Protein AF-A0AAW5ZVD1-F1 (afdb_monomer_lite)

Secondary structure (DSSP, 8-state):
-GGGSTT--TT----PPPPHHHHHT--TTSHHHHHHHHHHHHHHHHHHHHHHHHHIIIIIS--SS--SSSHHHHHHHHHHHHHHHHHHHHTTTTT---

Foldseek 3Di:
DLCVDPPRDPPDDDDDADDPVVLVPQDCVDPVSVVNNVVNVVVVVVVCVVVQLVCCCCPVVVPVDQDDDDDVVSVVVVVVSSVVSVCVVCCVVVVNDD

Structure (mmCIF, N/CA/C/O backbone):
data_AF-A0AAW5ZVD1-F1
#
_entry.id   AF-A0AAW5ZVD1-F1
#
loop_
_atom_site.group_PDB
_atom_site.id
_atom_site.type_symbol
_atom_site.label_atom_id
_atom_site.label_alt_id
_atom_site.label_comp_id
_atom_site.label_asym_id
_atom_site.label_entity_id
_atom_site.label_seq_id
_atom_site.pdbx_PDB_ins_code
_atom_site.Cartn_x
_atom_site.Cartn_y
_atom_site.Cartn_z
_atom_site.occupancy
_atom_site.B_iso_or_equiv
_atom_site.auth_seq_id
_atom_site.auth_comp_id
_atom_site.auth_asym_id
_atom_site.auth_atom_id
_atom_site.pdbx_PDB_model_num
ATOM 1 N N . GLY A 1 1 ? -20.297 0.278 -2.748 1.00 71.56 1 GLY A N 1
ATOM 2 C CA . GLY A 1 1 ? -19.014 0.851 -3.190 1.00 71.56 1 GLY A CA 1
ATOM 3 C C . GLY A 1 1 ? -18.376 -0.107 -4.163 1.00 71.56 1 GLY A C 1
ATOM 4 O O . GLY A 1 1 ? -18.749 -0.086 -5.322 1.00 71.56 1 GLY A O 1
ATOM 5 N N . ALA A 1 2 ? -17.519 -1.009 -3.682 1.00 78.44 2 ALA A N 1
ATOM 6 C CA . ALA A 1 2 ? -16.946 -2.083 -4.501 1.00 78.44 2 ALA A CA 1
ATOM 7 C C . ALA A 1 2 ? -18.014 -3.024 -5.097 1.00 78.44 2 ALA A C 1
ATOM 9 O O . ALA A 1 2 ? -17.990 -3.283 -6.289 1.00 78.44 2 ALA A O 1
ATOM 10 N N . HIS A 1 3 ? -19.031 -3.397 -4.314 1.00 80.69 3 HIS A N 1
ATOM 11 C CA . HIS A 1 3 ? -20.175 -4.204 -4.772 1.00 80.69 3 HIS A CA 1
ATOM 12 C C . HIS A 1 3 ? -21.072 -3.540 -5.839 1.00 80.69 3 HIS A C 1
ATOM 14 O O . HIS A 1 3 ? -21.982 -4.183 -6.334 1.00 80.69 3 HIS A O 1
ATOM 20 N N . LYS A 1 4 ? -20.889 -2.244 -6.146 1.00 87.19 4 LYS A N 1
ATOM 21 C CA . LYS A 1 4 ? -21.697 -1.529 -7.157 1.00 87.19 4 LYS A CA 1
ATOM 22 C C . LYS A 1 4 ? -21.035 -1.518 -8.538 1.00 87.19 4 LYS A C 1
ATOM 24 O O . LYS A 1 4 ? -21.557 -0.890 -9.451 1.00 87.19 4 LYS A O 1
ATOM 29 N N . ARG A 1 5 ? -19.837 -2.092 -8.661 1.00 87.50 5 ARG A N 1
ATOM 30 C CA . ARG A 1 5 ? -19.088 -2.080 -9.916 1.00 87.50 5 ARG A CA 1
ATOM 31 C C . ARG A 1 5 ? -19.679 -3.098 -10.897 1.00 87.50 5 ARG A C 1
ATOM 33 O O . ARG A 1 5 ? -20.179 -4.123 -10.440 1.00 87.50 5 ARG A O 1
ATOM 40 N N . PRO A 1 6 ? -19.606 -2.842 -12.214 1.00 90.00 6 PRO A N 1
ATOM 41 C CA . PRO A 1 6 ? -20.157 -3.752 -13.222 1.00 90.00 6 PRO A CA 1
ATOM 42 C C . PRO A 1 6 ? -19.471 -5.129 -13.235 1.00 90.00 6 PRO A C 1
ATOM 44 O O . PRO A 1 6 ? -20.086 -6.114 -13.615 1.00 90.00 6 PRO A O 1
ATOM 47 N N . ASP A 1 7 ? -18.221 -5.210 -12.779 1.00 89.94 7 ASP A N 1
ATOM 48 C CA . ASP A 1 7 ? -17.411 -6.426 -12.656 1.00 89.94 7 ASP A CA 1
ATOM 49 C C . ASP A 1 7 ? -17.445 -7.043 -11.242 1.00 89.94 7 ASP A C 1
ATOM 51 O O . ASP A 1 7 ? -16.659 -7.938 -10.921 1.00 89.94 7 ASP A O 1
ATOM 55 N N . ALA A 1 8 ? -18.322 -6.556 -10.358 1.00 87.88 8 ALA A N 1
ATOM 56 C CA . ALA A 1 8 ? -18.377 -7.028 -8.983 1.00 87.88 8 ALA A CA 1
ATOM 57 C C . ALA A 1 8 ? -18.927 -8.458 -8.905 1.00 87.88 8 ALA A C 1
ATOM 59 O O . ALA A 1 8 ? -20.095 -8.725 -9.178 1.00 87.88 8 ALA A O 1
ATOM 60 N N . ARG A 1 9 ? -18.075 -9.372 -8.449 1.00 88.88 9 ARG A N 1
ATOM 61 C CA . ARG A 1 9 ? -18.441 -10.749 -8.127 1.00 88.88 9 ARG A CA 1
ATOM 62 C C . ARG A 1 9 ? -19.341 -10.818 -6.892 1.00 88.88 9 ARG A C 1
ATOM 64 O O . ARG A 1 9 ? -18.997 -10.262 -5.848 1.00 88.88 9 ARG A O 1
ATOM 71 N N . ALA A 1 10 ? -20.467 -11.522 -7.013 1.00 85.06 10 ALA A N 1
ATOM 72 C CA . ALA A 1 10 ? -21.460 -11.667 -5.945 1.00 85.06 10 ALA A CA 1
ATOM 73 C C . ALA A 1 10 ? -20.962 -12.519 -4.764 1.00 85.06 10 ALA A C 1
ATOM 75 O O . ALA A 1 10 ? -21.411 -12.330 -3.638 1.00 85.06 10 ALA A O 1
ATOM 76 N N . ASP A 1 11 ? -20.004 -13.416 -5.000 1.00 91.75 11 ASP A N 1
ATOM 77 C CA . ASP A 1 11 ? -19.410 -14.285 -3.981 1.00 91.75 11 ASP A CA 1
ATOM 78 C C . ASP A 1 11 ? -18.351 -13.581 -3.108 1.00 91.75 11 ASP A C 1
ATOM 80 O O . ASP A 1 11 ? -17.904 -14.124 -2.096 1.00 91.75 11 ASP A O 1
ATOM 84 N N . VAL A 1 12 ? -17.956 -12.350 -3.455 1.00 90.38 12 VAL A N 1
ATOM 85 C CA . VAL A 1 12 ? -16.878 -11.626 -2.769 1.00 90.38 12 VAL A CA 1
ATOM 86 C C . VAL A 1 12 ? -17.424 -10.673 -1.706 1.00 90.38 12 VAL A C 1
ATOM 88 O O . VAL A 1 12 ? -18.085 -9.674 -2.002 1.00 90.38 12 VAL A O 1
ATOM 91 N N . HIS A 1 13 ? -17.048 -10.922 -0.450 1.00 89.12 13 HIS A N 1
ATOM 92 C CA . HIS A 1 13 ? -17.357 -10.042 0.677 1.00 89.12 13 HIS A CA 1
ATOM 93 C C . HIS A 1 13 ? -16.297 -8.945 0.832 1.00 89.12 13 HIS A C 1
ATOM 95 O O . HIS A 1 13 ? -15.146 -9.185 1.198 1.00 89.12 13 HIS A O 1
ATOM 101 N N . TRP A 1 14 ? -16.693 -7.700 0.564 1.00 88.50 14 TRP A N 1
ATOM 102 C CA . TRP A 1 14 ? -15.798 -6.546 0.647 1.00 88.50 14 TRP A CA 1
ATOM 103 C C . TRP A 1 14 ? -15.754 -5.961 2.059 1.00 88.50 14 TRP A C 1
ATOM 105 O O . TRP A 1 14 ? -16.706 -5.323 2.511 1.00 88.50 14 TRP A O 1
ATOM 115 N N . HIS A 1 15 ? -14.608 -6.080 2.728 1.00 90.06 15 HIS A N 1
ATOM 116 C CA . HIS A 1 15 ? -14.373 -5.429 4.014 1.00 90.06 15 HIS A CA 1
ATOM 117 C C . HIS A 1 15 ? -13.835 -4.009 3.819 1.00 90.06 15 HIS A C 1
ATOM 119 O O . HIS A 1 15 ? -12.688 -3.804 3.425 1.00 90.06 15 HIS A O 1
ATOM 125 N N . VAL A 1 16 ? -14.662 -3.010 4.126 1.00 88.31 16 VAL A N 1
ATOM 126 C CA . VAL A 1 16 ? -14.272 -1.593 4.097 1.00 88.31 16 VAL A CA 1
ATOM 127 C C . VAL A 1 16 ? -13.983 -1.121 5.522 1.00 88.31 16 VAL A C 1
ATOM 129 O O . VAL A 1 16 ? -14.661 -1.530 6.469 1.00 88.31 16 VAL A O 1
ATOM 132 N N . ALA A 1 17 ? -12.947 -0.296 5.679 1.00 91.81 17 ALA A N 1
ATOM 133 C CA . ALA A 1 17 ? -12.596 0.289 6.968 1.00 91.81 17 ALA A CA 1
ATOM 134 C C . ALA A 1 17 ? -13.640 1.327 7.408 1.00 91.81 17 ALA A C 1
ATOM 136 O O . ALA A 1 17 ? -14.215 2.053 6.589 1.00 91.81 17 ALA A O 1
ATOM 137 N N . MET A 1 18 ? -13.867 1.412 8.712 1.00 94.12 18 MET A N 1
ATOM 138 C CA . MET A 1 18 ? -14.770 2.375 9.323 1.00 94.12 18 MET A CA 1
ATOM 139 C C . MET A 1 18 ? -14.258 3.812 9.123 1.00 94.12 18 MET A C 1
ATOM 141 O O . MET A 1 18 ? -13.057 4.085 9.150 1.00 94.12 18 MET A O 1
ATOM 145 N N . LYS A 1 19 ? -15.182 4.769 8.948 1.00 92.94 19 LYS A N 1
ATOM 146 C CA . LYS A 1 19 ? -14.836 6.198 8.888 1.00 92.94 19 LYS A CA 1
ATOM 147 C C . LYS A 1 19 ? -14.150 6.642 10.194 1.00 92.94 19 LYS A C 1
ATOM 149 O O . LYS A 1 19 ? -14.672 6.321 11.263 1.00 92.94 19 LYS A O 1
ATOM 154 N N . PRO A 1 20 ? -13.086 7.469 10.141 1.00 91.88 20 PRO A N 1
ATOM 155 C CA . PRO A 1 20 ? -12.360 7.904 11.337 1.00 91.88 20 PRO A CA 1
ATOM 156 C C . PRO A 1 20 ? -13.244 8.563 12.402 1.00 91.88 20 PRO A C 1
ATOM 158 O O . PRO A 1 20 ? -13.068 8.290 13.582 1.00 91.88 20 PRO A O 1
ATOM 161 N N . GLY A 1 21 ? -14.226 9.378 11.997 1.00 94.44 21 GLY A N 1
ATOM 162 C CA . GLY A 1 21 ? -15.154 10.021 12.935 1.00 94.44 21 GLY A CA 1
ATOM 163 C C . GLY A 1 21 ? -16.022 9.028 13.714 1.00 94.44 21 GLY A C 1
ATOM 164 O O . GLY A 1 21 ? -16.210 9.200 14.909 1.00 94.44 21 GLY A O 1
ATOM 165 N N . LYS A 1 22 ? -16.480 7.946 13.066 1.00 93.12 22 LYS A N 1
ATOM 166 C CA . LYS A 1 22 ? -17.244 6.882 13.739 1.00 93.12 22 LYS A CA 1
ATOM 167 C C . LYS A 1 22 ? -16.359 6.055 14.664 1.00 93.12 22 LYS A C 1
ATOM 169 O O . LYS A 1 22 ? -16.775 5.724 15.761 1.00 93.12 22 LYS A O 1
ATOM 174 N N . ARG A 1 23 ? -15.123 5.786 14.239 1.00 92.94 23 ARG A N 1
ATOM 175 C CA . ARG A 1 23 ? -14.145 5.058 15.049 1.00 92.94 23 ARG A CA 1
ATOM 176 C C . ARG A 1 23 ? -13.763 5.820 16.322 1.00 92.94 23 ARG A C 1
ATOM 178 O O . ARG A 1 23 ? -13.624 5.206 17.366 1.00 92.94 23 ARG A O 1
ATOM 185 N N . ARG A 1 24 ? -13.617 7.149 16.246 1.00 92.69 24 ARG A N 1
ATOM 186 C CA . ARG A 1 24 ? -13.330 8.002 17.417 1.00 92.69 24 ARG A CA 1
ATOM 187 C C . ARG A 1 24 ? -14.453 8.019 18.454 1.00 92.69 24 ARG A C 1
ATOM 189 O O . ARG A 1 24 ? -14.178 8.335 19.599 1.00 92.69 24 ARG A O 1
ATOM 196 N N . ALA A 1 25 ? -15.686 7.729 18.045 1.00 94.56 25 ALA A N 1
ATOM 197 C CA . ALA A 1 25 ? -16.844 7.707 18.931 1.00 94.56 25 ALA A CA 1
ATOM 198 C C . ALA A 1 25 ? -17.048 6.353 19.639 1.00 94.56 25 ALA A C 1
ATOM 200 O O . ALA A 1 25 ? -17.980 6.235 20.428 1.00 94.56 25 ALA A O 1
ATOM 201 N N . LEU A 1 26 ? -16.223 5.341 19.338 1.00 92.62 26 LEU A N 1
ATOM 202 C CA . LEU A 1 26 ? -16.273 4.042 20.009 1.00 92.62 26 LEU A CA 1
ATOM 203 C C . LEU A 1 26 ? -15.820 4.186 21.461 1.00 92.62 26 LEU A C 1
ATOM 205 O O . LEU A 1 26 ? -14.810 4.839 21.732 1.00 92.62 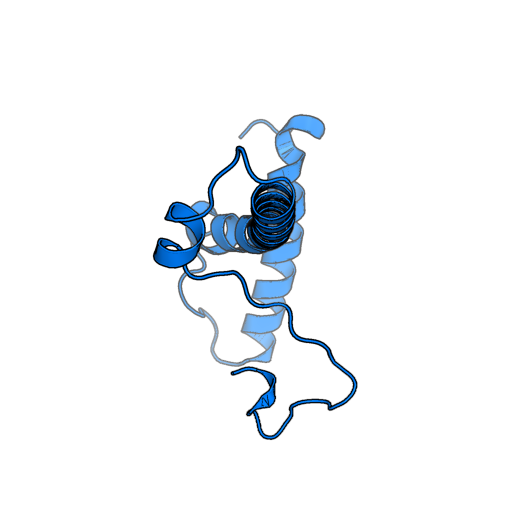26 LEU A O 1
ATOM 209 N N . ASP A 1 27 ? -16.546 3.544 22.368 1.00 92.88 27 ASP A N 1
ATOM 210 C CA . ASP A 1 27 ? -16.245 3.539 23.794 1.00 92.88 27 ASP A CA 1
ATOM 211 C C . ASP A 1 27 ? -15.469 2.263 24.169 1.00 92.88 27 ASP A C 1
ATOM 213 O O . ASP A 1 27 ? -16.050 1.177 24.173 1.00 92.88 27 ASP A O 1
ATOM 217 N N . PRO A 1 28 ? -14.172 2.348 24.522 1.00 87.50 28 PRO A N 1
ATOM 218 C CA . PRO A 1 28 ? -13.367 1.170 24.846 1.00 87.50 28 PRO A CA 1
ATOM 219 C C . PRO A 1 28 ? -13.867 0.379 26.060 1.00 87.50 28 PRO A C 1
ATOM 221 O O . PRO A 1 28 ? -13.494 -0.782 26.211 1.00 87.50 28 PRO A O 1
ATOM 224 N N . SER A 1 29 ? -14.680 0.991 26.930 1.00 91.31 29 SER A N 1
ATOM 225 C CA . SER A 1 29 ? -15.253 0.309 28.096 1.00 91.31 29 SER A CA 1
ATOM 226 C C . SER A 1 29 ? -16.336 -0.701 27.709 1.00 91.31 29 SER A C 1
ATOM 228 O O . SER A 1 29 ? -16.584 -1.662 28.440 1.00 91.31 29 SER A O 1
ATOM 230 N N . LYS A 1 30 ? -16.953 -0.531 26.533 1.00 94.94 30 LYS A N 1
ATOM 231 C CA . LYS A 1 30 ? -17.949 -1.461 26.008 1.00 94.94 30 LYS A CA 1
ATOM 232 C C . LYS A 1 30 ? -17.246 -2.582 25.241 1.00 94.94 30 LYS A C 1
ATOM 234 O O . LYS A 1 30 ? -16.532 -2.310 24.273 1.00 94.94 30 LYS A O 1
ATOM 239 N N . PRO A 1 31 ? -17.492 -3.857 25.585 1.00 93.38 31 PRO A N 1
ATOM 240 C CA . PRO A 1 31 ? -16.782 -4.979 24.971 1.00 93.38 31 PRO A CA 1
ATOM 241 C C . PRO A 1 31 ? -17.019 -5.075 23.456 1.00 93.38 31 PRO A C 1
ATOM 243 O O . PRO A 1 31 ? -16.108 -5.422 22.708 1.00 93.38 31 PRO A O 1
ATOM 246 N N . LEU A 1 32 ? -18.216 -4.712 22.982 1.00 93.69 32 LEU A N 1
ATOM 247 C CA . LEU A 1 32 ? -18.535 -4.692 21.553 1.00 93.69 32 LEU A CA 1
ATOM 248 C C . LEU A 1 32 ? -17.710 -3.645 20.787 1.00 93.69 32 LEU A C 1
ATOM 250 O O . LEU A 1 32 ? -17.133 -3.953 19.745 1.00 93.69 32 LEU A O 1
ATOM 254 N N . ASP A 1 33 ? -17.621 -2.426 21.312 1.00 94.12 33 ASP A N 1
ATOM 255 C CA . ASP A 1 33 ? -16.890 -1.321 20.687 1.00 94.12 33 ASP A CA 1
ATOM 256 C C . ASP A 1 33 ? -15.379 -1.594 20.669 1.00 94.12 33 ASP A C 1
ATOM 258 O O . ASP A 1 33 ? -14.705 -1.317 19.672 1.00 94.12 33 ASP A O 1
ATOM 262 N N . ALA A 1 34 ? -14.855 -2.224 21.726 1.00 93.62 34 ALA A N 1
ATOM 263 C CA . ALA A 1 34 ? -13.473 -2.688 21.779 1.00 93.62 34 ALA A CA 1
ATOM 264 C C . ALA A 1 34 ? -13.169 -3.731 20.686 1.00 93.62 34 ALA A C 1
ATOM 266 O O . ALA A 1 34 ? -12.149 -3.628 19.998 1.00 93.62 34 ALA A O 1
ATOM 267 N N . LEU A 1 35 ? -14.064 -4.704 20.470 1.00 95.00 35 LEU A N 1
ATOM 268 C CA . LEU A 1 35 ? -13.927 -5.693 19.393 1.00 95.00 35 LEU A CA 1
ATOM 269 C C . LEU A 1 35 ? -13.980 -5.038 18.006 1.00 95.00 35 LEU A C 1
ATOM 271 O O . LEU A 1 35 ? -13.191 -5.384 17.122 1.00 95.00 35 LEU A O 1
ATOM 275 N N . ILE A 1 36 ? -14.864 -4.057 17.811 1.00 94.56 36 ILE A N 1
ATOM 276 C CA . ILE A 1 36 ? -14.942 -3.293 16.561 1.00 94.56 36 ILE A CA 1
ATOM 277 C C . ILE A 1 36 ? -13.617 -2.563 16.294 1.00 94.56 36 ILE A C 1
ATOM 279 O O . ILE A 1 36 ? -13.094 -2.644 15.179 1.00 94.56 36 ILE A O 1
ATOM 283 N N . ASP A 1 37 ? -13.032 -1.893 17.293 1.00 94.44 37 ASP A N 1
ATOM 284 C CA . ASP A 1 37 ? -11.741 -1.214 17.117 1.00 94.44 37 ASP A CA 1
ATOM 285 C C . ASP A 1 37 ? -10.607 -2.195 16.780 1.00 94.44 37 ASP A C 1
ATOM 287 O O . ASP A 1 37 ? -9.772 -1.900 15.919 1.00 94.44 37 ASP A O 1
AT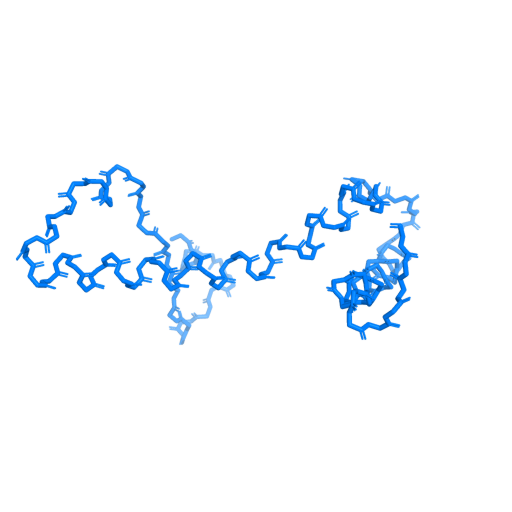OM 291 N N . GLN A 1 38 ? -10.593 -3.384 17.390 1.00 94.56 38 GLN A N 1
ATOM 292 C CA . GLN A 1 38 ? -9.618 -4.429 17.065 1.00 94.56 38 GLN A CA 1
ATOM 293 C C . GLN A 1 38 ? -9.723 -4.869 15.601 1.00 94.56 38 GLN A C 1
ATOM 295 O O . GLN A 1 38 ? -8.711 -4.927 14.897 1.00 94.56 38 GLN A O 1
ATOM 300 N N . VAL A 1 39 ? -10.939 -5.110 15.103 1.00 95.12 39 VAL A N 1
ATOM 301 C CA . VAL A 1 39 ? -11.166 -5.457 13.693 1.00 95.12 39 VAL A CA 1
ATOM 302 C C . VAL A 1 39 ? -10.676 -4.338 12.767 1.00 95.12 39 VAL A C 1
ATOM 304 O O . VAL A 1 39 ? -10.006 -4.602 11.765 1.00 95.12 39 VAL A O 1
ATOM 307 N N . GLU A 1 40 ? -10.946 -3.077 13.102 1.00 95.50 40 GLU A N 1
ATOM 308 C CA . GLU A 1 40 ? -10.468 -1.931 12.320 1.00 95.50 40 GLU A CA 1
ATOM 309 C C . GLU A 1 40 ? -8.940 -1.779 12.359 1.00 95.50 40 GLU A C 1
ATOM 311 O O . GLU A 1 40 ? -8.325 -1.456 11.336 1.00 95.50 40 GLU A O 1
ATOM 316 N N . ARG A 1 41 ? -8.293 -2.081 13.492 1.00 93.62 41 ARG A N 1
ATOM 317 C CA . ARG A 1 41 ? -6.826 -2.171 13.579 1.00 93.62 41 ARG A CA 1
ATOM 318 C C . ARG A 1 41 ? -6.268 -3.257 12.667 1.00 93.62 41 ARG A C 1
ATOM 320 O O . ARG A 1 41 ? -5.285 -3.004 11.971 1.00 93.62 41 ARG A O 1
ATOM 327 N N . ILE A 1 42 ? -6.891 -4.434 12.626 1.00 94.94 42 ILE A N 1
ATOM 328 C CA . ILE A 1 42 ? -6.462 -5.534 11.751 1.00 94.94 42 ILE A CA 1
ATOM 329 C C . ILE A 1 42 ? -6.571 -5.114 10.280 1.00 94.94 42 ILE A C 1
ATOM 331 O O . ILE A 1 42 ? -5.596 -5.242 9.536 1.00 94.94 42 ILE A O 1
ATOM 335 N N . LYS A 1 43 ? -7.704 -4.528 9.868 1.00 94.06 43 LYS A N 1
ATOM 336 C CA . LYS A 1 43 ? -7.878 -3.991 8.505 1.00 94.06 43 LYS A CA 1
ATOM 337 C C . LYS A 1 43 ? -6.793 -2.967 8.156 1.00 94.06 43 LYS A C 1
ATOM 339 O O . LYS A 1 43 ? -6.211 -3.029 7.072 1.00 94.06 43 LYS A O 1
ATOM 344 N N . ALA A 1 44 ? -6.490 -2.046 9.073 1.00 93.38 44 ALA A N 1
ATOM 345 C CA . ALA A 1 44 ? -5.446 -1.041 8.878 1.00 93.38 44 ALA A CA 1
ATOM 346 C C . ALA A 1 44 ? -4.040 -1.661 8.772 1.00 93.38 44 ALA A C 1
ATOM 348 O O . ALA A 1 44 ? -3.257 -1.250 7.919 1.00 93.38 44 ALA A O 1
ATOM 349 N N . SER A 1 45 ? -3.733 -2.679 9.581 1.00 94.62 45 SER A N 1
ATOM 350 C CA . SER A 1 45 ? -2.459 -3.410 9.533 1.00 94.62 45 SER A CA 1
ATOM 351 C C . SER A 1 45 ? -2.260 -4.130 8.196 1.00 94.62 45 SER A C 1
ATOM 353 O O . SER A 1 45 ? -1.207 -4.007 7.569 1.00 94.62 45 SER A O 1
ATOM 355 N N . ILE A 1 46 ? -3.297 -4.816 7.700 1.00 93.81 46 ILE A N 1
ATOM 356 C CA . ILE A 1 46 ? -3.275 -5.460 6.377 1.00 93.81 46 ILE A CA 1
ATOM 357 C C . ILE A 1 46 ? -3.017 -4.417 5.284 1.00 93.81 46 ILE A C 1
ATOM 359 O O . ILE A 1 46 ? -2.163 -4.616 4.420 1.00 93.81 46 ILE A O 1
ATOM 363 N N . ARG A 1 47 ? -3.707 -3.275 5.351 1.00 93.12 47 ARG A N 1
ATOM 364 C CA . ARG A 1 47 ? -3.527 -2.177 4.398 1.00 93.12 47 ARG A CA 1
ATOM 365 C C . ARG A 1 47 ? -2.100 -1.623 4.418 1.00 93.12 47 ARG A C 1
ATOM 367 O O . ARG A 1 47 ? -1.509 -1.445 3.355 1.00 93.12 47 ARG A O 1
ATOM 374 N N . ALA A 1 48 ? -1.523 -1.423 5.601 1.00 94.00 48 ALA A N 1
ATOM 375 C CA . ALA A 1 48 ? -0.161 -0.919 5.753 1.00 94.00 48 ALA A CA 1
ATOM 376 C C . ALA A 1 48 ? 0.889 -1.840 5.103 1.00 94.00 48 ALA A C 1
ATOM 378 O O . ALA A 1 48 ? 1.823 -1.345 4.471 1.00 94.00 48 ALA A O 1
ATOM 379 N N . LYS A 1 49 ? 0.717 -3.170 5.190 1.00 91.06 49 LYS A N 1
ATOM 380 C CA . LYS A 1 49 ? 1.611 -4.142 4.530 1.00 91.06 49 LYS A CA 1
ATOM 381 C C . LYS A 1 49 ? 1.649 -3.958 3.014 1.00 91.06 49 LYS A C 1
ATOM 383 O O . LYS A 1 49 ? 2.719 -4.036 2.421 1.00 91.06 49 LYS A O 1
ATOM 388 N N . VAL A 1 50 ? 0.497 -3.699 2.396 1.00 90.62 50 VAL A N 1
ATOM 389 C CA . VAL A 1 50 ? 0.396 -3.493 0.944 1.00 90.62 50 VAL A CA 1
ATOM 390 C C . VAL A 1 50 ? 0.897 -2.106 0.551 1.00 90.62 50 VAL A C 1
ATOM 392 O O . VAL A 1 50 ? 1.597 -1.974 -0.446 1.00 90.62 50 VAL A O 1
ATOM 395 N N . GLU A 1 51 ? 0.588 -1.069 1.330 1.00 94.38 51 GLU A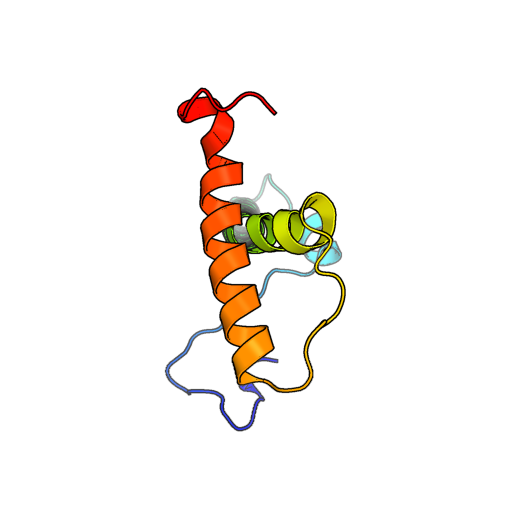 N 1
ATOM 396 C CA . GLU A 1 51 ? 1.001 0.310 1.036 1.00 94.38 51 GLU A CA 1
ATOM 397 C C . GLU A 1 51 ? 2.516 0.529 1.155 1.00 94.38 51 GLU A C 1
ATOM 399 O O . GLU A 1 51 ? 3.067 1.395 0.468 1.00 94.38 51 GLU A O 1
ATOM 404 N N . HIS A 1 52 ? 3.209 -0.253 1.988 1.00 92.44 52 HIS A N 1
ATOM 405 C CA . HIS A 1 52 ? 4.635 -0.063 2.233 1.00 92.44 52 HIS A CA 1
ATOM 406 C C . HIS A 1 52 ? 5.508 -0.252 0.970 1.00 92.44 52 HIS A C 1
ATOM 408 O O . HIS A 1 52 ? 6.236 0.688 0.637 1.00 92.44 52 HIS A O 1
ATOM 414 N N . PRO A 1 53 ? 5.408 -1.354 0.197 1.00 94.25 53 PRO A N 1
ATOM 415 C CA . PRO A 1 53 ? 6.097 -1.481 -1.090 1.00 94.25 53 PRO A CA 1
ATOM 416 C C . PRO A 1 53 ? 5.798 -0.336 -2.066 1.00 94.25 53 PRO A C 1
ATOM 418 O O . PRO A 1 53 ? 6.708 0.211 -2.685 1.00 94.25 53 PRO A O 1
ATOM 421 N N . PHE A 1 54 ? 4.538 0.110 -2.164 1.00 93.62 54 PHE A N 1
ATOM 422 C CA . PHE A 1 54 ? 4.192 1.250 -3.021 1.00 93.62 54 PHE A CA 1
ATOM 423 C C . PHE A 1 54 ? 4.898 2.536 -2.586 1.00 93.62 54 PHE A C 1
ATOM 425 O O . PHE A 1 54 ? 5.323 3.316 -3.441 1.00 93.62 54 PHE A O 1
ATOM 432 N N . ARG A 1 55 ? 5.045 2.774 -1.276 1.00 95.06 55 ARG A N 1
ATOM 433 C CA . ARG A 1 55 ? 5.809 3.916 -0.760 1.00 95.06 55 ARG A CA 1
ATOM 434 C C . ARG A 1 55 ? 7.275 3.824 -1.173 1.00 95.06 55 ARG A C 1
ATOM 436 O O . ARG A 1 55 ? 7.807 4.829 -1.635 1.00 95.06 55 ARG A O 1
ATOM 443 N N . VAL A 1 56 ? 7.906 2.656 -1.041 1.00 95.19 56 VAL A N 1
ATOM 444 C CA . VAL A 1 56 ? 9.305 2.437 -1.453 1.00 95.19 56 VAL A CA 1
ATOM 445 C C . VAL A 1 56 ? 9.468 2.721 -2.946 1.00 95.19 56 VAL A C 1
ATOM 447 O O . VAL A 1 56 ? 10.287 3.551 -3.330 1.00 95.19 56 VAL A O 1
ATOM 450 N N . ILE A 1 57 ? 8.615 2.134 -3.783 1.00 95.56 57 ILE A N 1
ATOM 451 C CA . ILE A 1 57 ? 8.653 2.313 -5.240 1.00 95.56 57 ILE A CA 1
ATOM 452 C C . ILE A 1 57 ? 8.472 3.787 -5.634 1.00 95.56 57 ILE A C 1
ATOM 454 O O . ILE A 1 57 ? 9.217 4.319 -6.458 1.00 95.56 57 ILE A O 1
ATOM 458 N N . LYS A 1 58 ? 7.502 4.481 -5.032 1.00 94.50 58 LYS A N 1
ATOM 459 C CA . LYS A 1 58 ? 7.197 5.874 -5.389 1.00 94.50 58 LYS A CA 1
ATOM 460 C C . LYS A 1 58 ? 8.206 6.875 -4.836 1.00 94.50 58 LYS A C 1
ATOM 462 O O . LYS A 1 58 ? 8.484 7.867 -5.501 1.00 94.50 58 LYS A O 1
ATOM 467 N N . ARG A 1 59 ? 8.705 6.665 -3.615 1.00 94.44 59 ARG A N 1
ATOM 468 C CA . ARG A 1 59 ? 9.562 7.631 -2.908 1.00 94.44 59 ARG A CA 1
ATOM 469 C C . ARG A 1 59 ? 11.042 7.296 -3.033 1.00 94.44 59 ARG A C 1
ATOM 471 O O . ARG A 1 59 ? 11.800 8.165 -3.430 1.00 94.44 59 ARG A O 1
ATOM 478 N N . GLN A 1 60 ? 11.438 6.059 -2.744 1.00 93.38 60 GLN A N 1
ATOM 479 C CA . GLN A 1 60 ? 12.846 5.656 -2.772 1.00 93.38 60 GLN A CA 1
ATOM 480 C C . GLN A 1 60 ? 13.346 5.427 -4.200 1.00 93.38 60 GLN A C 1
ATOM 482 O O . GLN A 1 60 ? 14.447 5.842 -4.537 1.00 93.38 60 GLN A O 1
ATOM 487 N N . PHE A 1 61 ? 12.533 4.791 -5.049 1.00 93.06 61 PHE A N 1
ATOM 488 C CA . PHE A 1 61 ? 12.898 4.525 -6.449 1.00 93.06 61 PHE A CA 1
ATOM 489 C C . PHE A 1 61 ? 12.374 5.586 -7.431 1.00 93.06 61 PHE A C 1
ATOM 491 O O . PHE A 1 61 ? 12.646 5.511 -8.628 1.00 93.06 61 PHE A O 1
ATOM 498 N N . GLY A 1 62 ? 11.623 6.583 -6.949 1.00 93.56 62 GLY A N 1
ATOM 499 C CA . GLY A 1 62 ? 11.176 7.719 -7.762 1.00 93.56 62 GLY A CA 1
ATOM 500 C C . GLY A 1 62 ? 10.225 7.355 -8.910 1.00 93.56 62 GLY A C 1
ATOM 501 O O . GLY A 1 62 ? 10.153 8.079 -9.908 1.00 93.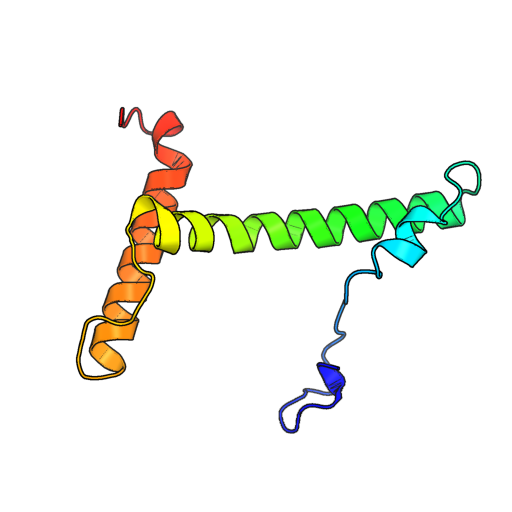56 62 GLY A O 1
ATOM 502 N N . TYR A 1 63 ? 9.493 6.241 -8.812 1.00 93.56 63 TYR A N 1
ATOM 503 C CA . TYR A 1 63 ? 8.507 5.833 -9.818 1.00 93.56 63 TYR A CA 1
ATOM 504 C C . TYR A 1 63 ? 7.155 6.527 -9.575 1.00 93.56 63 TYR A C 1
ATOM 506 O O . TYR A 1 63 ? 6.167 5.912 -9.173 1.00 93.56 63 TYR A O 1
ATOM 514 N N . ALA A 1 64 ? 7.129 7.851 -9.756 1.00 91.25 64 ALA A N 1
ATOM 515 C CA . ALA A 1 64 ? 5.916 8.663 -9.617 1.00 91.25 64 ALA A CA 1
ATOM 516 C C . ALA A 1 64 ? 5.053 8.675 -10.893 1.00 91.25 64 ALA A C 1
ATOM 518 O O . ALA A 1 64 ? 3.836 8.824 -10.806 1.00 91.25 64 ALA A O 1
ATOM 519 N N . MET A 1 65 ? 5.676 8.492 -12.062 1.00 92.50 65 MET A N 1
ATOM 520 C CA . MET A 1 65 ? 5.030 8.481 -13.377 1.00 92.50 65 MET A CA 1
ATOM 521 C C . MET A 1 65 ? 5.590 7.353 -14.249 1.00 92.50 65 MET A C 1
ATOM 523 O O . MET A 1 65 ? 6.727 6.913 -14.056 1.00 92.50 65 MET A O 1
ATOM 527 N N . VAL A 1 66 ? 4.792 6.911 -15.224 1.00 92.50 66 VAL A N 1
ATOM 528 C CA . VAL A 1 66 ? 5.233 5.966 -16.260 1.00 92.50 66 VAL A CA 1
ATOM 529 C C . VAL A 1 66 ? 6.334 6.600 -17.109 1.00 92.50 66 VAL A C 1
ATOM 531 O O . VAL A 1 66 ? 6.249 7.776 -17.457 1.00 92.50 66 VAL A O 1
ATOM 534 N N . ARG A 1 67 ? 7.381 5.835 -17.432 1.00 89.31 67 ARG A N 1
ATOM 535 C CA . ARG A 1 67 ? 8.538 6.352 -18.188 1.00 89.31 67 ARG A CA 1
ATOM 536 C C . ARG A 1 67 ? 8.553 5.907 -19.643 1.00 89.31 67 ARG A C 1
ATOM 538 O O . ARG A 1 67 ? 9.091 6.607 -20.494 1.00 89.31 67 ARG A O 1
ATOM 545 N N . TYR A 1 68 ? 7.979 4.746 -19.940 1.00 94.06 68 TYR A N 1
ATOM 546 C CA . TYR A 1 68 ? 8.075 4.150 -21.267 1.00 94.06 68 TYR A CA 1
ATOM 547 C C . TYR A 1 68 ? 6.802 4.351 -22.084 1.00 94.06 68 TYR A C 1
ATOM 549 O O . TYR A 1 68 ? 5.690 4.353 -21.557 1.00 94.06 68 TYR A O 1
ATOM 557 N N . ARG A 1 69 ? 6.955 4.447 -23.409 1.00 92.94 69 ARG A N 1
ATOM 558 C CA . ARG A 1 69 ? 5.827 4.363 -24.343 1.00 92.94 69 ARG A CA 1
ATOM 559 C C . ARG A 1 69 ? 5.421 2.893 -24.492 1.00 92.94 69 ARG A C 1
ATOM 561 O O . ARG A 1 69 ? 6.175 2.092 -25.044 1.00 92.94 69 ARG A O 1
ATOM 568 N N . GLY A 1 70 ? 4.248 2.547 -23.963 1.00 94.56 70 GLY A N 1
ATOM 569 C CA . GLY A 1 70 ? 3.634 1.221 -24.078 1.00 94.56 70 GLY A CA 1
ATOM 570 C C . GLY A 1 70 ? 3.449 0.489 -22.744 1.00 94.56 70 GLY A C 1
ATOM 571 O O . GLY A 1 70 ? 4.315 0.513 -21.868 1.00 94.56 70 GLY A O 1
ATOM 572 N N . LEU A 1 71 ? 2.314 -0.204 -22.604 1.00 94.81 71 LEU A N 1
ATOM 573 C CA . LEU A 1 71 ? 1.938 -0.908 -21.371 1.00 94.81 71 LEU A CA 1
ATOM 574 C C . LEU A 1 71 ? 2.932 -2.014 -21.009 1.00 94.81 71 LEU A C 1
ATOM 576 O O . LEU A 1 71 ? 3.414 -2.037 -19.885 1.00 94.81 71 LEU A O 1
ATOM 580 N N . LYS A 1 72 ? 3.329 -2.855 -21.976 1.00 96.06 72 LYS A N 1
ATOM 581 C CA . LYS A 1 72 ? 4.249 -3.984 -21.740 1.00 96.06 72 LYS A CA 1
ATOM 582 C C . LYS A 1 72 ? 5.552 -3.559 -21.046 1.00 96.06 72 LYS A C 1
ATOM 584 O O . LYS A 1 72 ? 5.963 -4.191 -20.078 1.00 96.06 72 LYS A O 1
ATOM 589 N N . LYS A 1 73 ? 6.171 -2.460 -21.499 1.00 96.19 73 LYS A N 1
ATOM 590 C CA . LYS A 1 73 ? 7.434 -1.946 -20.937 1.00 96.19 73 LYS A CA 1
ATOM 591 C C . LYS A 1 73 ? 7.256 -1.404 -19.517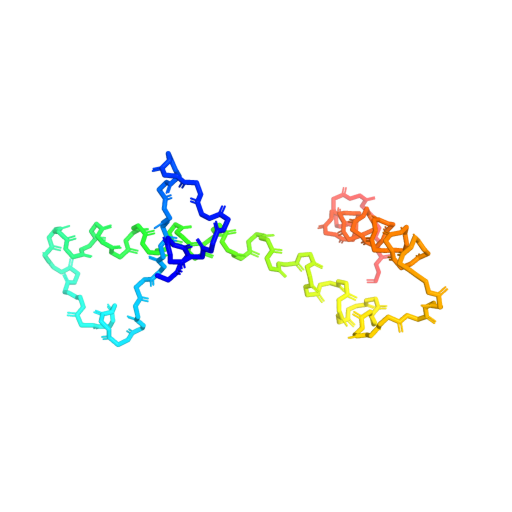 1.00 96.19 73 LYS A C 1
ATOM 593 O O . LYS A 1 73 ? 8.075 -1.691 -18.650 1.00 96.19 73 LYS A O 1
ATOM 598 N N . ASN A 1 74 ? 6.168 -0.676 -19.259 1.00 94.56 74 ASN A N 1
ATOM 599 C CA . ASN A 1 74 ? 5.875 -0.176 -17.913 1.00 94.56 74 ASN A CA 1
ATOM 600 C C . ASN A 1 74 ? 5.497 -1.308 -16.948 1.00 94.56 74 ASN A C 1
ATOM 602 O O . ASN A 1 74 ? 5.903 -1.272 -15.791 1.00 94.56 74 ASN A O 1
ATOM 606 N N . THR A 1 75 ? 4.768 -2.330 -17.408 1.00 95.12 75 THR A N 1
ATOM 607 C CA . THR A 1 75 ? 4.453 -3.513 -16.596 1.00 95.12 75 THR A CA 1
ATOM 608 C C . THR A 1 75 ? 5.724 -4.261 -16.210 1.00 95.12 75 THR A C 1
ATOM 610 O O . THR A 1 75 ? 5.899 -4.564 -15.034 1.00 95.12 75 THR A O 1
ATOM 613 N N . ALA A 1 76 ? 6.636 -4.500 -17.159 1.00 95.38 76 ALA A N 1
ATOM 614 C CA . ALA A 1 76 ? 7.922 -5.132 -16.868 1.00 95.38 76 ALA A CA 1
ATOM 615 C C . ALA A 1 76 ? 8.724 -4.325 -15.833 1.00 95.38 76 ALA A C 1
ATOM 617 O O . ALA A 1 76 ? 9.150 -4.879 -14.823 1.00 95.38 76 ALA A O 1
ATOM 618 N N . GLN A 1 77 ? 8.838 -3.003 -16.022 1.00 94.81 77 GLN A N 1
ATOM 619 C CA . GLN A 1 77 ? 9.504 -2.118 -15.063 1.00 94.81 77 GLN A CA 1
ATOM 620 C C . GLN A 1 77 ? 8.869 -2.196 -13.667 1.00 94.81 77 GLN A C 1
ATOM 622 O O . GLN A 1 77 ? 9.582 -2.297 -12.671 1.00 94.81 77 GLN A O 1
ATOM 627 N N . LEU A 1 78 ? 7.537 -2.161 -13.582 1.00 94.62 78 LEU A N 1
ATOM 628 C CA . LEU A 1 78 ? 6.821 -2.222 -12.311 1.00 94.62 78 LEU A CA 1
ATOM 629 C C . LEU A 1 78 ? 7.079 -3.547 -11.579 1.00 94.62 78 LEU A C 1
ATOM 631 O O . LEU A 1 78 ? 7.345 -3.526 -10.379 1.00 94.62 78 LEU A O 1
ATOM 635 N N . MET A 1 79 ? 7.059 -4.678 -12.292 1.00 95.38 79 MET A N 1
ATOM 636 C CA . MET A 1 79 ? 7.365 -5.993 -11.714 1.00 95.38 79 MET A CA 1
ATOM 637 C C . MET A 1 79 ? 8.789 -6.045 -11.154 1.00 95.38 79 MET A C 1
ATOM 639 O O . MET A 1 79 ? 8.991 -6.488 -10.022 1.00 95.38 79 MET A O 1
ATOM 643 N N . THR A 1 80 ? 9.769 -5.515 -11.892 1.00 95.50 80 THR A N 1
ATOM 644 C CA . THR A 1 80 ? 11.151 -5.401 -11.408 1.00 95.50 80 THR A CA 1
ATOM 645 C C . THR A 1 80 ? 11.240 -4.521 -10.158 1.00 95.50 80 THR A C 1
ATOM 647 O O . THR A 1 80 ? 11.884 -4.905 -9.184 1.00 95.50 80 THR A O 1
ATOM 650 N N . LEU A 1 81 ? 10.559 -3.370 -10.129 1.00 95.75 81 LEU A N 1
ATOM 651 C CA . LEU A 1 81 ? 10.556 -2.474 -8.966 1.00 95.75 81 LEU A CA 1
ATOM 652 C C . LEU A 1 81 ? 9.924 -3.121 -7.726 1.00 95.75 81 LEU A C 1
ATOM 654 O O . LEU A 1 81 ? 10.402 -2.887 -6.618 1.00 95.75 81 LEU A O 1
ATOM 658 N N . PHE A 1 82 ? 8.897 -3.959 -7.888 1.00 95.06 82 PHE A N 1
ATOM 659 C CA . PHE A 1 82 ? 8.339 -4.738 -6.780 1.00 95.06 82 PHE A CA 1
ATOM 660 C C . PHE A 1 82 ? 9.321 -5.784 -6.247 1.00 95.06 82 PHE A C 1
ATOM 662 O O . PHE A 1 82 ? 9.484 -5.890 -5.031 1.00 95.06 82 PHE A O 1
ATOM 669 N N . ALA A 1 83 ? 10.026 -6.502 -7.125 1.00 94.81 83 ALA A N 1
ATOM 670 C CA . ALA A 1 83 ? 11.067 -7.439 -6.705 1.00 94.81 83 ALA A CA 1
ATOM 671 C C . ALA A 1 83 ? 12.191 -6.723 -5.930 1.00 94.81 83 ALA A C 1
ATOM 673 O O . ALA A 1 83 ? 12.568 -7.148 -4.837 1.00 94.81 83 ALA A O 1
ATOM 674 N N . LEU A 1 84 ? 12.656 -5.576 -6.435 1.00 94.38 84 LEU A N 1
ATOM 675 C CA . LEU A 1 84 ? 13.655 -4.744 -5.760 1.00 94.38 84 LEU A CA 1
ATOM 676 C C . LEU A 1 84 ? 13.135 -4.153 -4.444 1.00 94.38 84 LEU A C 1
ATOM 678 O O . LEU A 1 84 ? 13.883 -4.055 -3.475 1.00 94.38 84 LEU A O 1
ATOM 682 N N . SER A 1 85 ? 11.852 -3.790 -4.373 1.00 94.00 85 SER A N 1
ATOM 683 C CA . SER A 1 85 ? 11.238 -3.311 -3.133 1.00 94.00 85 SER A CA 1
ATOM 684 C C . SER A 1 85 ? 11.256 -4.390 -2.054 1.00 94.00 85 SER A C 1
ATOM 686 O O . SER A 1 85 ? 11.476 -4.063 -0.890 1.00 94.00 85 SER A O 1
ATOM 688 N N . ASN A 1 86 ? 11.048 -5.660 -2.415 1.00 92.50 86 ASN A N 1
ATOM 689 C CA . ASN A 1 86 ? 11.150 -6.767 -1.465 1.00 92.50 86 ASN A CA 1
ATOM 690 C C . ASN A 1 86 ? 12.564 -6.874 -0.892 1.00 92.50 86 ASN A C 1
ATOM 692 O O . ASN A 1 86 ? 12.712 -6.925 0.327 1.00 92.50 86 ASN A O 1
ATOM 696 N N . LEU A 1 87 ? 13.589 -6.807 -1.747 1.00 92.56 87 LEU A N 1
ATOM 697 C CA . LEU A 1 87 ? 14.991 -6.794 -1.317 1.00 92.56 87 LEU A CA 1
ATOM 698 C C . LEU A 1 87 ? 15.299 -5.594 -0.412 1.00 92.56 87 LEU A C 1
ATOM 700 O O . LEU A 1 87 ? 15.887 -5.752 0.656 1.00 92.56 87 LEU A O 1
ATOM 704 N N . TRP A 1 88 ? 14.836 -4.399 -0.787 1.00 92.50 88 TRP A N 1
ATOM 705 C CA . TRP A 1 88 ? 15.042 -3.185 0.002 1.00 92.50 88 TRP A CA 1
ATOM 706 C C . TRP A 1 88 ? 14.415 -3.273 1.400 1.00 92.50 88 TRP A C 1
ATOM 708 O O . TRP A 1 88 ? 15.004 -2.790 2.371 1.00 92.50 88 TRP A O 1
ATOM 718 N N . MET A 1 89 ? 13.242 -3.907 1.525 1.00 90.69 89 MET A N 1
ATOM 719 C CA . MET A 1 89 ? 12.571 -4.118 2.813 1.00 90.69 89 MET A CA 1
ATOM 720 C C . MET A 1 89 ? 13.339 -5.073 3.734 1.00 90.69 89 MET A C 1
ATOM 722 O O . MET A 1 89 ? 13.295 -4.902 4.951 1.00 90.69 89 MET A O 1
ATOM 726 N N . VAL A 1 90 ? 14.053 -6.060 3.183 1.00 92.69 90 VAL A N 1
ATOM 727 C CA . VAL A 1 90 ? 14.831 -7.032 3.972 1.00 92.69 90 VAL A CA 1
ATOM 728 C C . VAL A 1 90 ? 16.313 -6.675 4.101 1.00 92.69 90 VAL A C 1
ATOM 730 O O . VAL A 1 90 ? 17.048 -7.417 4.747 1.00 92.69 90 VAL A O 1
ATOM 733 N N . ARG A 1 91 ? 16.761 -5.537 3.551 1.00 91.25 91 ARG A N 1
ATOM 734 C CA . ARG A 1 91 ? 18.182 -5.145 3.478 1.00 91.25 91 ARG A CA 1
ATOM 735 C C . ARG A 1 91 ? 18.941 -5.264 4.805 1.00 91.25 91 ARG A C 1
ATOM 737 O O . ARG A 1 91 ? 20.053 -5.771 4.819 1.00 91.25 91 ARG A O 1
ATOM 744 N N . GLY A 1 92 ? 18.304 -4.896 5.922 1.00 87.81 92 GLY A N 1
ATOM 745 C CA . GLY A 1 92 ? 18.913 -4.986 7.253 1.00 87.81 92 GLY A CA 1
ATOM 746 C C . GLY A 1 92 ? 19.172 -6.426 7.706 1.00 87.81 92 GLY A C 1
ATOM 747 O O . GLY A 1 92 ? 20.154 -6.681 8.386 1.00 87.81 92 GLY A O 1
ATOM 748 N N . LYS A 1 93 ? 18.337 -7.383 7.278 1.00 89.69 93 LYS A N 1
ATOM 749 C CA . LYS A 1 93 ? 18.559 -8.820 7.514 1.00 89.69 93 LYS A CA 1
ATOM 750 C C . LYS A 1 93 ? 19.615 -9.406 6.579 1.00 89.69 93 LYS A C 1
ATOM 752 O O . LYS A 1 93 ? 20.257 -10.383 6.933 1.00 89.69 93 LYS A O 1
ATOM 757 N N . LEU A 1 94 ? 19.766 -8.826 5.388 1.00 86.88 94 LEU A N 1
ATOM 758 C CA . LEU A 1 94 ? 20.737 -9.256 4.381 1.00 86.88 94 LEU A CA 1
ATOM 759 C C . LEU A 1 94 ? 22.130 -8.634 4.576 1.00 86.88 94 LEU A C 1
ATOM 761 O O . LEU A 1 94 ? 23.018 -8.903 3.776 1.00 86.88 94 LEU A O 1
ATOM 765 N N . GLY A 1 95 ? 22.325 -7.777 5.585 1.00 80.69 95 GLY A N 1
ATOM 766 C CA . GLY A 1 95 ? 23.587 -7.052 5.778 1.00 80.69 95 GLY A CA 1
ATOM 767 C C . GLY A 1 95 ? 23.882 -6.023 4.681 1.00 80.69 95 GLY A C 1
ATOM 768 O O . GLY A 1 95 ? 25.004 -5.539 4.572 1.00 80.69 95 GLY A O 1
ATOM 769 N N . ILE A 1 96 ? 22.884 -5.673 3.865 1.00 71.88 96 ILE A N 1
ATOM 770 C CA . ILE A 1 96 ? 23.015 -4.655 2.825 1.00 71.88 96 ILE A CA 1
ATOM 771 C C . ILE A 1 96 ? 22.888 -3.297 3.519 1.00 71.88 96 ILE A C 1
ATOM 773 O O . ILE A 1 96 ? 21.7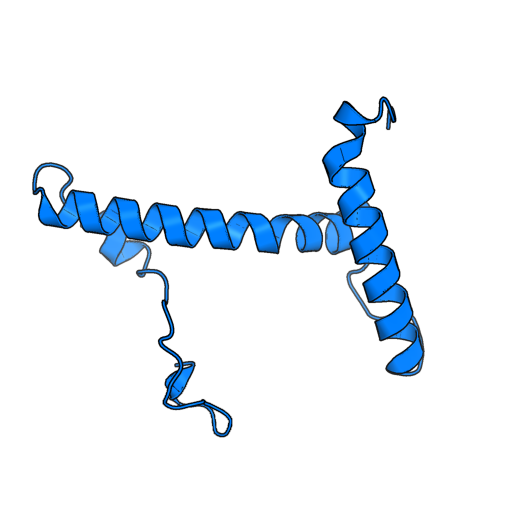80 -2.808 3.766 1.00 71.88 96 ILE A O 1
ATOM 777 N N . ALA A 1 97 ? 24.034 -2.721 3.876 1.00 58.22 97 ALA A N 1
ATOM 778 C CA . ALA A 1 97 ? 24.125 -1.329 4.287 1.00 58.22 97 ALA A CA 1
ATOM 779 C C . ALA A 1 97 ? 23.749 -0.430 3.096 1.00 58.22 97 ALA A C 1
ATOM 781 O O . ALA A 1 97 ? 24.239 -0.625 1.984 1.00 58.22 97 ALA A O 1
ATOM 782 N N . VAL A 1 98 ? 22.840 0.517 3.332 1.00 58.91 98 VAL A N 1
ATOM 783 C CA . VAL A 1 98 ? 22.466 1.600 2.408 1.00 58.91 98 VAL A CA 1
ATOM 784 C C . VAL A 1 98 ? 22.598 2.900 3.167 1.00 58.91 98 VAL A C 1
ATOM 786 O O . VAL A 1 98 ? 22.058 2.930 4.298 1.00 58.91 98 VAL A O 1
#

InterPro domains:
  IPR002559 Transposase IS4-like domain [PF01609] (11-87)

Organism: Ralstonia solanacearum (NCBI:txid305)

Sequence (98 aa):
GAHKRPDARADVHWHVAMKPGKRRALDPSKPLDALIDQVERIKASIRAKVEHPFRVIKRQFGYAMVRYRGLKKNTAQLMTLFALSNLWMVRGKLGIAV

pLDDT: mean 91.26, std 6.43, range [58.22, 96.19]

Radius of gyration: 19.1 Å; chains: 1; bounding box: 46×24×52 Å